Protein AF-A0AAV9BGX5-F1 (afdb_monomer_lite)

Radius of gyration: 13.53 Å; chains: 1; bounding box: 39×23×32 Å

pLDDT: mean 92.03, std 7.92, range [49.97, 97.81]

InterPro domains:
  IPR011012 Longin-like domain superfamily [SSF64356] (3-80)
  IPR039652 Coatomer subunit zeta [PTHR11043] (2-79)

Structure (mmCIF, N/CA/C/O backbone):
data_AF-A0AAV9BGX5-F1
#
_entry.id   AF-A0AAV9BGX5-F1
#
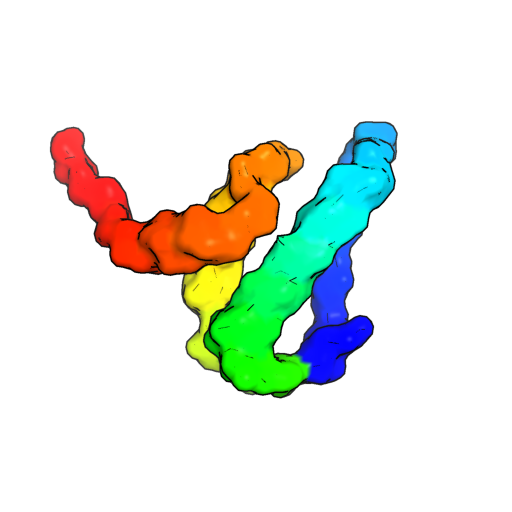loop_
_atom_site.group_PDB
_atom_site.id
_atom_site.type_symbol
_atom_site.label_atom_id
_atom_site.label_alt_id
_atom_site.label_comp_id
_atom_site.label_asym_id
_atom_site.label_entity_id
_atom_site.label_seq_id
_atom_site.pdbx_PDB_ins_code
_atom_site.Cartn_x
_atom_site.Cartn_y
_atom_site.Cartn_z
_atom_site.occupancy
_atom_site.B_iso_or_equiv
_atom_site.auth_seq_id
_atom_site.auth_comp_id
_atom_site.auth_asym_id
_atom_site.auth_atom_id
_atom_site.pdbx_PDB_model_num
ATOM 1 N N . MET A 1 1 ? 9.628 -3.293 7.937 1.00 76.88 1 MET A N 1
ATOM 2 C CA . MET A 1 1 ? 8.456 -3.858 8.638 1.00 76.88 1 MET A CA 1
ATOM 3 C C . MET A 1 1 ? 7.563 -2.718 9.085 1.00 76.88 1 MET A C 1
ATOM 5 O O . MET A 1 1 ? 8.077 -1.730 9.602 1.00 76.88 1 MET A O 1
ATOM 9 N N . LEU A 1 2 ? 6.263 -2.822 8.835 1.00 90.88 2 LEU A N 1
ATOM 10 C CA . LEU A 1 2 ? 5.256 -1.853 9.248 1.00 90.88 2 LEU A CA 1
ATOM 11 C C . LEU A 1 2 ? 4.355 -2.558 10.266 1.00 90.88 2 LEU A C 1
ATOM 13 O O . LEU A 1 2 ? 3.422 -3.242 9.874 1.00 90.88 2 LEU A O 1
ATOM 17 N N . GLY A 1 3 ? 4.661 -2.439 11.560 1.00 93.75 3 GLY A N 1
ATOM 18 C CA . GLY A 1 3 ? 4.019 -3.288 12.573 1.00 93.75 3 GLY A CA 1
ATOM 19 C C . GLY A 1 3 ? 4.303 -4.770 12.306 1.00 93.75 3 GLY A C 1
ATOM 20 O O . GLY A 1 3 ? 5.466 -5.126 12.111 1.00 93.75 3 GLY A O 1
ATOM 21 N N . ASP A 1 4 ? 3.250 -5.584 12.235 1.00 96.19 4 ASP A N 1
ATOM 22 C CA . ASP A 1 4 ? 3.334 -7.035 12.000 1.00 96.19 4 ASP A CA 1
ATOM 23 C C . ASP A 1 4 ? 3.381 -7.404 10.504 1.00 96.19 4 ASP A C 1
ATOM 25 O O . ASP A 1 4 ? 3.501 -8.576 10.164 1.00 96.19 4 ASP A O 1
ATOM 29 N N . VAL A 1 5 ? 3.277 -6.429 9.588 1.00 94.69 5 VAL A N 1
ATOM 30 C CA . VAL A 1 5 ? 3.239 -6.690 8.138 1.00 94.69 5 VAL A CA 1
ATOM 31 C C . VAL A 1 5 ? 4.495 -6.208 7.411 1.00 94.69 5 VAL A C 1
ATOM 33 O O . VAL A 1 5 ? 5.132 -5.208 7.767 1.00 94.69 5 VAL A O 1
ATOM 36 N N . CYS A 1 6 ? 4.827 -6.898 6.321 1.00 95.50 6 CYS A N 1
ATOM 37 C CA . CYS A 1 6 ? 5.860 -6.496 5.371 1.00 95.50 6 CYS A CA 1
ATOM 38 C C . CYS A 1 6 ? 5.219 -6.090 4.044 1.00 95.50 6 CYS A C 1
ATOM 40 O O . CYS A 1 6 ? 4.342 -6.77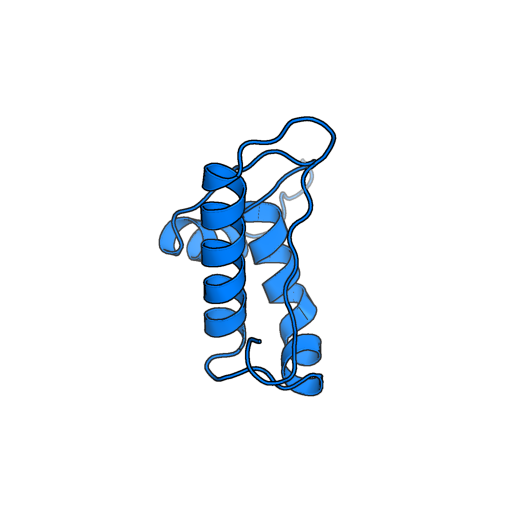9 3.533 1.00 95.50 6 CYS A O 1
ATOM 42 N N . ILE A 1 7 ? 5.671 -4.965 3.492 1.00 95.19 7 ILE A N 1
ATOM 43 C CA . ILE A 1 7 ? 5.235 -4.457 2.192 1.00 95.19 7 ILE A CA 1
ATOM 44 C C . ILE A 1 7 ? 6.404 -4.627 1.233 1.00 95.19 7 ILE A C 1
ATOM 46 O O . ILE A 1 7 ? 7.524 -4.225 1.549 1.00 95.19 7 ILE A O 1
ATOM 50 N N . TYR A 1 8 ? 6.121 -5.206 0.073 1.00 95.12 8 TYR A N 1
ATOM 51 C CA . TYR A 1 8 ? 7.073 -5.389 -1.011 1.00 95.12 8 TYR A CA 1
ATOM 52 C C . TYR A 1 8 ? 6.490 -4.769 -2.276 1.00 95.12 8 TYR A C 1
ATOM 54 O O . TYR A 1 8 ? 5.294 -4.897 -2.538 1.00 95.12 8 TYR A O 1
ATOM 62 N N . VAL A 1 9 ? 7.341 -4.112 -3.053 1.00 94.31 9 VAL A N 1
ATOM 63 C CA . VAL A 1 9 ? 7.039 -3.673 -4.416 1.00 94.31 9 VAL A CA 1
ATOM 64 C C . VAL A 1 9 ? 8.008 -4.380 -5.348 1.00 94.31 9 VAL A C 1
ATOM 66 O O . VAL A 1 9 ? 9.171 -4.577 -4.998 1.00 94.31 9 VAL A O 1
ATOM 69 N N . VAL A 1 10 ? 7.515 -4.818 -6.501 1.00 92.81 10 VAL A N 1
ATOM 70 C CA . VAL A 1 10 ? 8.282 -5.637 -7.440 1.00 92.81 10 VAL A CA 1
ATOM 71 C C . VAL A 1 10 ? 8.166 -5.003 -8.816 1.00 92.81 10 VAL A C 1
ATOM 73 O O . VAL A 1 10 ? 7.062 -4.867 -9.342 1.00 92.81 10 VAL A O 1
ATOM 76 N N . GLY A 1 11 ? 9.303 -4.588 -9.368 1.00 91.69 11 GLY A N 1
ATOM 77 C CA . GLY A 1 11 ? 9.413 -4.165 -10.759 1.00 91.69 11 GLY A CA 1
ATOM 78 C C . GLY A 1 11 ? 9.582 -5.362 -11.693 1.00 91.69 11 GLY A C 1
ATOM 79 O O . GLY A 1 11 ? 9.904 -6.469 -11.259 1.00 91.69 11 GLY A O 1
ATOM 80 N N . LYS A 1 12 ? 9.361 -5.138 -12.987 1.00 89.81 12 LYS A N 1
ATOM 81 C CA . LYS A 1 12 ? 9.572 -6.137 -14.036 1.00 89.81 12 LYS A CA 1
ATOM 82 C C . LYS A 1 12 ? 10.743 -5.703 -14.918 1.00 89.81 12 LYS A C 1
ATOM 84 O O . LYS A 1 12 ? 10.804 -4.534 -15.274 1.00 89.81 12 LYS A O 1
ATOM 89 N N . ASP A 1 13 ? 11.595 -6.655 -15.302 1.00 91.38 13 ASP A N 1
ATOM 90 C CA . ASP A 1 13 ? 12.746 -6.452 -16.192 1.00 91.38 13 ASP A CA 1
ATOM 91 C C . ASP A 1 13 ? 13.660 -5.316 -15.688 1.00 91.38 13 ASP A C 1
ATOM 93 O O . ASP A 1 13 ? 14.087 -5.344 -14.532 1.00 91.38 13 ASP A O 1
ATOM 97 N N . GLU A 1 14 ? 13.948 -4.325 -16.532 1.00 90.25 14 GLU A N 1
ATOM 98 C CA . GLU A 1 14 ? 14.567 -3.071 -16.111 1.00 90.25 14 GLU A CA 1
ATOM 99 C C . GLU A 1 14 ? 13.493 -2.129 -15.563 1.00 90.25 14 GLU A C 1
ATOM 101 O O . GLU A 1 14 ? 12.529 -1.781 -16.249 1.00 90.25 14 GLU A O 1
ATOM 106 N N . TYR A 1 15 ? 13.670 -1.703 -14.317 1.00 89.50 15 TYR A N 1
ATOM 107 C CA . TYR A 1 15 ? 12.764 -0.787 -13.643 1.00 89.50 15 TYR A CA 1
ATOM 108 C C . TYR A 1 15 ? 13.535 0.354 -12.986 1.00 89.50 15 TYR A C 1
ATOM 110 O O . TYR A 1 15 ? 14.701 0.221 -12.617 1.00 89.50 15 TYR A O 1
ATOM 118 N N . ASP A 1 16 ? 12.850 1.478 -12.806 1.00 91.75 16 ASP A N 1
ATOM 119 C CA . ASP A 1 16 ? 13.379 2.614 -12.064 1.00 91.75 16 ASP A CA 1
ATOM 120 C C . ASP A 1 16 ? 13.279 2.341 -10.550 1.00 91.75 16 ASP A C 1
ATOM 122 O O . ASP A 1 16 ? 12.194 2.334 -9.958 1.00 91.75 16 ASP A O 1
ATOM 126 N N . GLU A 1 17 ? 14.427 2.085 -9.919 1.00 92.75 17 GLU A N 1
ATOM 127 C CA . GLU A 1 17 ? 14.538 1.867 -8.472 1.00 92.75 17 GLU A CA 1
ATOM 128 C C . GLU A 1 17 ? 14.055 3.070 -7.654 1.00 92.75 17 GLU A C 1
ATOM 130 O O . GLU A 1 17 ? 13.462 2.886 -6.587 1.00 92.75 17 GLU A O 1
ATOM 135 N N . LEU A 1 18 ? 14.270 4.295 -8.145 1.00 93.06 18 LEU A N 1
ATOM 136 C CA . LEU A 1 18 ? 13.839 5.510 -7.463 1.00 93.06 18 LEU A CA 1
ATOM 137 C C . LEU A 1 18 ? 12.315 5.633 -7.506 1.00 93.06 18 LEU A C 1
ATOM 139 O O . LEU A 1 18 ? 11.697 5.943 -6.486 1.00 93.06 18 LEU A O 1
ATOM 143 N N . ALA A 1 19 ? 11.706 5.302 -8.646 1.00 90.88 19 ALA A N 1
ATOM 144 C CA . ALA A 1 19 ? 10.253 5.245 -8.762 1.00 90.88 19 ALA A CA 1
ATOM 145 C C . ALA A 1 19 ? 9.658 4.192 -7.812 1.00 90.88 19 ALA A C 1
ATOM 147 O O . ALA A 1 19 ? 8.701 4.480 -7.093 1.00 90.88 19 ALA A O 1
ATOM 148 N N . LEU A 1 20 ? 10.247 2.991 -7.725 1.00 93.00 20 LEU A N 1
ATOM 149 C CA . LEU A 1 20 ? 9.801 1.973 -6.763 1.00 93.00 20 LEU A CA 1
ATOM 150 C C . LEU A 1 20 ? 9.977 2.416 -5.304 1.00 93.00 20 LEU A C 1
ATOM 152 O O . LEU A 1 20 ? 9.121 2.106 -4.471 1.00 93.00 20 LEU A O 1
ATOM 156 N N . ALA A 1 21 ? 11.049 3.146 -4.987 1.00 93.75 21 ALA A N 1
ATOM 157 C CA . ALA A 1 21 ? 11.261 3.716 -3.659 1.00 93.75 21 ALA A CA 1
ATOM 158 C C . ALA A 1 21 ? 10.177 4.749 -3.298 1.00 93.75 21 ALA A C 1
ATOM 160 O O . ALA A 1 21 ? 9.694 4.779 -2.162 1.00 93.75 21 ALA A O 1
ATOM 161 N N . GLU A 1 22 ? 9.736 5.557 -4.262 1.00 92.12 22 GLU A N 1
ATOM 162 C CA . GLU A 1 22 ? 8.606 6.465 -4.070 1.00 92.12 22 GLU A CA 1
ATOM 163 C C . GLU A 1 22 ? 7.294 5.688 -3.883 1.00 92.12 22 GLU A C 1
ATOM 165 O O . GLU A 1 22 ? 6.557 5.937 -2.923 1.00 92.12 22 GLU A O 1
ATOM 170 N N . VAL A 1 23 ? 7.038 4.677 -4.721 1.00 94.56 23 VAL A N 1
ATOM 171 C CA . VAL A 1 23 ? 5.836 3.833 -4.629 1.00 94.56 23 VAL A CA 1
ATOM 172 C C . VAL A 1 23 ? 5.739 3.166 -3.256 1.00 94.56 23 VAL A C 1
ATOM 174 O O . VAL A 1 23 ? 4.710 3.279 -2.585 1.00 94.56 23 VAL A O 1
ATOM 177 N N . ILE A 1 24 ? 6.803 2.506 -2.782 1.00 95.88 24 ILE A N 1
ATOM 178 C CA . ILE A 1 24 ? 6.771 1.826 -1.479 1.00 95.88 24 ILE A CA 1
ATOM 179 C C . ILE A 1 24 ? 6.584 2.818 -0.327 1.00 95.88 24 ILE A C 1
ATOM 181 O O . ILE A 1 24 ? 5.892 2.498 0.644 1.00 95.88 24 ILE A O 1
ATOM 185 N N . PHE A 1 25 ? 7.135 4.032 -0.428 1.00 95.38 25 PHE A N 1
ATOM 186 C CA . PHE A 1 25 ? 6.947 5.076 0.577 1.00 95.38 25 PHE A CA 1
ATOM 187 C C . PHE A 1 25 ? 5.484 5.531 0.653 1.00 95.38 25 PHE A C 1
ATOM 189 O O . PHE A 1 25 ? 4.908 5.606 1.748 1.00 95.38 25 PHE A O 1
ATOM 196 N N . VAL A 1 26 ? 4.856 5.788 -0.497 1.00 95.75 26 VAL A N 1
ATOM 197 C CA . VAL A 1 26 ? 3.452 6.210 -0.575 1.00 95.75 26 VAL A CA 1
ATOM 198 C C . VAL A 1 26 ? 2.527 5.092 -0.091 1.00 95.75 26 VAL A C 1
ATOM 200 O O . VAL A 1 26 ? 1.672 5.351 0.758 1.00 95.75 26 VAL A O 1
ATOM 203 N N . ILE A 1 27 ? 2.738 3.843 -0.524 1.00 96.31 27 ILE A N 1
ATOM 204 C CA . ILE A 1 27 ? 1.960 2.682 -0.060 1.00 96.31 27 ILE A CA 1
ATOM 205 C C . ILE A 1 27 ? 2.093 2.515 1.457 1.00 96.31 27 ILE A C 1
ATOM 207 O O . ILE A 1 27 ? 1.086 2.422 2.161 1.00 96.31 27 ILE A O 1
ATOM 211 N N . THR A 1 28 ? 3.320 2.535 1.986 1.00 96.19 28 THR A N 1
ATOM 212 C CA . THR A 1 28 ? 3.576 2.376 3.427 1.00 96.19 28 THR A CA 1
ATOM 213 C C . THR A 1 28 ? 2.856 3.451 4.235 1.00 96.19 28 THR A C 1
ATOM 215 O O . THR A 1 28 ? 2.227 3.156 5.255 1.00 96.19 28 THR A O 1
ATOM 218 N N . SER A 1 29 ? 2.891 4.703 3.771 1.00 95.12 29 SER A N 1
ATOM 219 C CA . SER A 1 29 ? 2.159 5.776 4.436 1.00 95.12 29 SER A CA 1
ATOM 220 C C . SER A 1 29 ? 0.647 5.612 4.336 1.00 95.12 29 SER A C 1
ATOM 222 O O . SER A 1 29 ? -0.040 5.851 5.325 1.00 95.12 29 SER A O 1
ATOM 224 N N . SER A 1 30 ? 0.122 5.214 3.179 1.00 95.62 30 SER A N 1
ATOM 225 C CA . SER A 1 30 ? -1.314 5.008 2.977 1.00 95.62 30 SER A CA 1
ATOM 226 C C . SER A 1 30 ? -1.855 3.887 3.863 1.00 95.62 30 SER A C 1
ATOM 228 O O . SER A 1 30 ? -2.927 4.034 4.450 1.00 95.62 30 SER A O 1
ATOM 230 N N . VAL A 1 31 ? -1.093 2.802 4.047 1.00 95.88 31 VAL A N 1
ATOM 231 C CA . VAL A 1 31 ? -1.438 1.718 4.981 1.00 95.88 31 VAL A CA 1
ATOM 232 C C . VAL A 1 31 ? -1.423 2.221 6.426 1.00 95.88 31 VAL A C 1
ATOM 234 O O . VAL A 1 31 ? -2.372 1.969 7.174 1.00 95.88 31 VAL A O 1
ATOM 237 N N . LYS A 1 32 ? -0.395 2.986 6.818 1.00 94.88 32 LYS A N 1
ATOM 238 C CA . LYS A 1 32 ? -0.314 3.587 8.159 1.00 94.88 32 LYS A CA 1
ATOM 239 C C . LYS A 1 32 ? -1.505 4.508 8.440 1.00 94.88 32 LYS A C 1
ATOM 241 O O . LYS A 1 32 ? -2.102 4.415 9.511 1.00 94.88 32 LYS A O 1
ATOM 246 N N . ASP A 1 33 ? -1.897 5.332 7.474 1.00 94.00 33 ASP A N 1
ATOM 247 C CA . ASP A 1 33 ? -3.034 6.250 7.592 1.00 94.00 33 ASP A CA 1
ATOM 248 C C . ASP A 1 33 ? -4.384 5.521 7.593 1.00 94.00 33 ASP A C 1
ATOM 250 O O . ASP A 1 33 ? -5.317 5.916 8.296 1.00 94.00 33 ASP A O 1
ATOM 254 N N . ALA A 1 34 ? -4.515 4.440 6.820 1.00 94.81 34 ALA A N 1
ATOM 255 C CA . ALA A 1 34 ? -5.710 3.604 6.823 1.00 94.81 34 ALA A CA 1
ATOM 256 C C . ALA A 1 34 ? -5.922 2.919 8.183 1.00 94.81 34 ALA A C 1
ATOM 258 O O . ALA A 1 34 ? -7.064 2.825 8.646 1.00 94.81 34 ALA A O 1
ATOM 259 N N . CYS A 1 35 ? -4.832 2.492 8.827 1.00 95.50 35 CYS A N 1
ATOM 260 C CA . CYS A 1 35 ? -4.846 1.803 10.117 1.00 95.50 35 CYS A CA 1
ATOM 261 C C . CYS A 1 35 ? -4.865 2.761 11.321 1.00 95.50 35 CYS A C 1
ATOM 263 O O . CYS A 1 35 ? -5.344 2.385 12.390 1.00 95.50 35 CYS A O 1
ATOM 265 N N . GLY A 1 36 ? -4.348 3.987 11.176 1.00 95.00 36 GLY A N 1
ATOM 266 C CA . GLY A 1 36 ? -4.262 5.012 12.228 1.00 95.00 36 GLY A CA 1
ATOM 267 C C . GLY A 1 36 ? -3.235 4.726 13.336 1.00 95.00 36 GLY A C 1
ATOM 2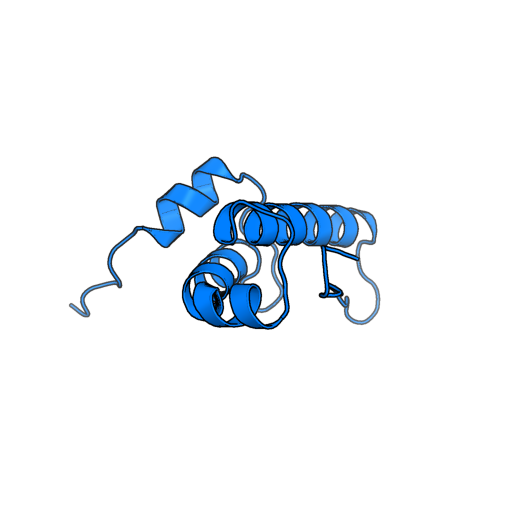68 O O . GLY A 1 36 ? -3.009 5.563 14.205 1.00 95.00 36 GLY A O 1
ATOM 269 N N . LYS A 1 37 ? -2.607 3.550 13.312 1.00 94.00 37 LYS A N 1
ATOM 270 C CA . LYS A 1 37 ? -1.567 3.071 14.232 1.00 94.00 37 LYS A CA 1
ATOM 271 C C . LYS A 1 37 ? -0.728 1.998 13.520 1.00 94.00 37 LYS A C 1
ATOM 273 O O . LYS A 1 37 ? -1.141 1.561 12.442 1.00 94.00 37 LYS A O 1
ATOM 278 N N . PRO A 1 38 ? 0.425 1.569 14.072 1.00 94.75 38 PRO A N 1
ATOM 279 C CA . PRO A 1 38 ? 1.164 0.437 13.516 1.00 94.75 38 PRO A CA 1
ATOM 280 C C . PRO A 1 38 ? 0.228 -0.771 13.310 1.00 94.75 38 PRO A C 1
ATOM 282 O O . PRO A 1 38 ? -0.477 -1.144 14.253 1.00 94.75 38 PRO A O 1
ATOM 285 N N . PRO A 1 39 ? 0.135 -1.320 12.087 1.00 96.19 39 PRO A N 1
ATOM 286 C CA . PRO A 1 39 ? -0.825 -2.365 11.771 1.00 96.19 39 PRO A CA 1
ATOM 287 C C . PRO A 1 39 ? -0.414 -3.704 12.377 1.00 96.19 39 PRO A C 1
ATOM 289 O O . PRO A 1 39 ? 0.726 -4.139 12.239 1.00 96.19 39 PRO A O 1
ATOM 292 N N . THR A 1 40 ? -1.378 -4.360 13.014 1.00 97.00 40 THR A N 1
ATOM 293 C CA . THR A 1 40 ? -1.338 -5.806 13.247 1.00 97.00 40 THR A CA 1
ATOM 294 C C . THR A 1 40 ? -1.950 -6.520 12.044 1.00 97.00 40 THR A C 1
ATOM 296 O O . THR A 1 40 ? -2.704 -5.896 11.291 1.00 97.00 40 THR A O 1
ATOM 299 N N . GLU A 1 41 ? -1.705 -7.821 11.878 1.00 95.81 41 GLU A N 1
ATOM 300 C CA . GLU A 1 41 ? -2.318 -8.610 10.792 1.00 95.81 41 GLU A CA 1
ATOM 301 C C . GLU A 1 41 ? -3.849 -8.463 10.770 1.00 95.81 41 GLU A C 1
ATOM 303 O O . GLU A 1 41 ? -4.448 -8.169 9.735 1.00 95.81 41 GLU A O 1
ATOM 308 N N . ARG A 1 42 ? -4.488 -8.560 11.945 1.00 97.38 42 ARG A N 1
ATOM 309 C CA . ARG A 1 42 ? -5.939 -8.375 12.083 1.00 97.38 42 ARG A CA 1
ATOM 310 C C . ARG A 1 42 ? -6.389 -6.978 11.657 1.00 97.38 42 ARG A C 1
ATOM 312 O O . ARG A 1 42 ? -7.341 -6.858 10.897 1.00 97.38 42 ARG A O 1
ATOM 319 N N . LEU A 1 43 ? -5.717 -5.924 12.131 1.00 97.56 43 LEU A N 1
ATOM 320 C CA . LEU A 1 43 ? -6.101 -4.550 11.794 1.00 97.56 43 LEU A CA 1
ATOM 321 C C . LEU A 1 43 ? -5.922 -4.261 10.301 1.00 97.56 43 LEU A C 1
ATOM 323 O O . LEU A 1 43 ? -6.734 -3.546 9.718 1.00 97.56 43 LEU A O 1
ATOM 327 N N . PHE A 1 44 ? -4.867 -4.804 9.693 1.00 97.12 44 PHE A N 1
ATOM 328 C CA . PHE A 1 44 ? -4.640 -4.697 8.259 1.00 97.12 44 PHE A CA 1
ATOM 329 C C . PHE A 1 44 ? -5.816 -5.299 7.477 1.00 97.12 44 PHE A C 1
ATOM 331 O O . PHE A 1 44 ? -6.369 -4.635 6.601 1.00 97.12 44 PHE A O 1
ATOM 338 N N . LEU A 1 45 ? -6.260 -6.504 7.854 1.00 97.12 45 LEU A N 1
ATOM 339 C CA . LEU A 1 45 ? -7.415 -7.169 7.241 1.00 97.12 45 LEU A CA 1
ATOM 340 C C . LEU A 1 45 ? -8.730 -6.414 7.488 1.00 97.12 45 LEU A C 1
ATOM 342 O O . LEU A 1 45 ? -9.511 -6.230 6.556 1.00 97.12 45 LEU A O 1
ATOM 346 N N . ASP A 1 46 ? -8.940 -5.871 8.690 1.00 97.81 46 ASP A N 1
ATOM 347 C CA . ASP A 1 46 ? -10.110 -5.035 9.008 1.00 97.81 46 ASP A CA 1
ATOM 348 C C . ASP A 1 46 ? -10.174 -3.756 8.144 1.00 97.81 46 ASP A C 1
ATOM 350 O O . ASP A 1 46 ? -11.239 -3.154 7.975 1.00 97.81 46 ASP A O 1
ATOM 354 N N . LYS A 1 47 ? -9.032 -3.298 7.612 1.00 97.44 47 LYS A N 1
ATOM 355 C CA . LYS A 1 47 ? -8.915 -2.115 6.743 1.00 97.44 47 LYS A CA 1
ATOM 356 C C . LYS A 1 47 ? -8.670 -2.450 5.273 1.00 97.44 47 LYS A C 1
ATOM 358 O O . LYS A 1 47 ? -8.512 -1.518 4.483 1.00 97.44 47 LYS A O 1
ATOM 363 N N . TYR A 1 48 ? -8.713 -3.729 4.897 1.00 96.19 48 TYR A N 1
ATOM 364 C CA . TYR A 1 48 ? -8.329 -4.221 3.574 1.00 96.19 48 TYR A CA 1
ATOM 365 C C . TYR A 1 48 ? -8.989 -3.446 2.428 1.00 96.19 48 TYR A C 1
ATOM 367 O O . TYR A 1 48 ? -8.287 -2.904 1.584 1.00 96.19 48 TYR A O 1
ATOM 375 N N . GLY A 1 49 ? -10.315 -3.272 2.452 1.00 96.12 49 GLY A N 1
ATOM 376 C CA . GLY A 1 49 ? -11.024 -2.556 1.383 1.00 96.12 49 GLY A CA 1
ATOM 377 C C . GLY A 1 49 ? -10.547 -1.110 1.187 1.00 96.12 49 GLY A C 1
ATOM 378 O O . GLY A 1 49 ? -10.371 -0.663 0.060 1.00 96.12 49 GLY A O 1
ATOM 379 N N . LYS A 1 50 ? -10.256 -0.385 2.276 1.00 95.50 50 LYS A N 1
ATOM 380 C CA . LYS A 1 50 ? -9.709 0.980 2.191 1.00 95.50 50 LYS A CA 1
ATOM 381 C C . LYS A 1 50 ? -8.272 0.978 1.665 1.00 95.50 50 LYS A C 1
ATOM 383 O O . LYS A 1 50 ? -7.895 1.891 0.941 1.00 95.50 50 LYS A O 1
ATOM 388 N N . ILE A 1 51 ? -7.478 -0.022 2.046 1.00 96.62 51 ILE A N 1
ATOM 389 C CA . ILE A 1 51 ? -6.104 -0.189 1.563 1.00 96.62 51 ILE A CA 1
ATOM 390 C C . ILE A 1 51 ? -6.107 -0.488 0.060 1.00 96.62 51 ILE A C 1
ATOM 392 O O . ILE A 1 51 ? -5.346 0.150 -0.656 1.00 96.62 51 ILE A O 1
ATOM 396 N N . CYS A 1 52 ? -6.989 -1.368 -0.427 1.00 96.25 52 CYS A N 1
ATOM 397 C CA . CYS A 1 52 ? -7.164 -1.637 -1.858 1.00 96.25 52 CYS A CA 1
ATOM 398 C C . CYS A 1 52 ? -7.499 -0.368 -2.640 1.00 96.25 52 CYS A C 1
ATOM 400 O O . CYS A 1 52 ? -6.812 -0.071 -3.605 1.00 96.25 52 CYS A O 1
ATOM 402 N N . LEU A 1 53 ? -8.456 0.437 -2.162 1.00 95.69 53 LEU A N 1
ATOM 403 C CA . LEU A 1 53 ? -8.769 1.718 -2.802 1.00 95.69 53 LEU A CA 1
ATOM 404 C C . LEU A 1 53 ? -7.548 2.647 -2.856 1.00 95.69 53 LEU A C 1
ATOM 406 O O . LEU A 1 53 ? -7.307 3.283 -3.871 1.00 95.69 53 LEU A O 1
ATOM 410 N N . CYS A 1 54 ? -6.745 2.721 -1.789 1.00 96.31 54 CYS A N 1
ATOM 411 C CA . CYS A 1 54 ? -5.498 3.486 -1.844 1.00 96.31 54 CYS A CA 1
ATOM 412 C C . CYS A 1 54 ? -4.525 2.921 -2.888 1.00 96.31 54 CYS A C 1
ATOM 414 O O . CYS A 1 54 ? -3.872 3.701 -3.568 1.00 96.31 54 CYS A O 1
ATOM 416 N N . LEU A 1 55 ? -4.392 1.595 -2.990 1.00 95.94 55 LEU A N 1
ATOM 417 C CA . LEU A 1 55 ? -3.497 0.951 -3.953 1.00 95.94 55 LEU A CA 1
ATOM 418 C C . LEU A 1 55 ? -3.928 1.218 -5.396 1.00 95.94 55 LEU A C 1
ATOM 420 O O . LEU A 1 55 ? -3.063 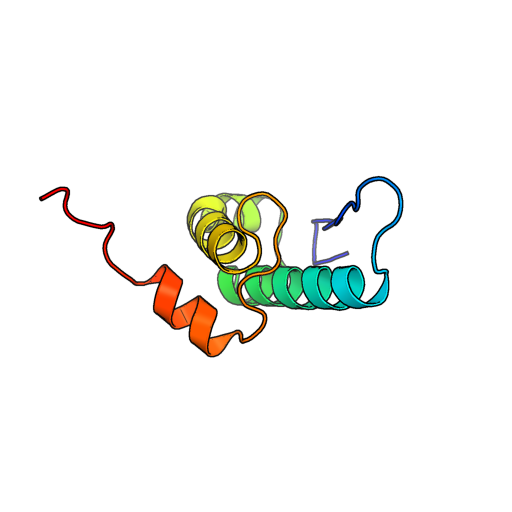1.559 -6.192 1.00 95.94 55 LEU A O 1
ATOM 424 N N . ASP A 1 56 ? -5.226 1.137 -5.694 1.00 94.75 56 ASP A N 1
ATOM 425 C CA . ASP A 1 56 ? -5.777 1.399 -7.031 1.00 94.75 56 ASP A CA 1
ATOM 426 C C . ASP A 1 56 ? -5.521 2.844 -7.485 1.00 94.75 56 ASP A C 1
ATOM 428 O O . ASP A 1 56 ? -5.268 3.093 -8.661 1.00 94.75 56 ASP A O 1
ATOM 432 N N . GLU A 1 57 ? -5.528 3.797 -6.548 1.00 95.69 57 GLU A N 1
ATOM 433 C CA . GLU A 1 57 ? -5.194 5.194 -6.837 1.00 95.69 57 GLU A CA 1
ATOM 434 C C . GLU A 1 57 ? -3.683 5.437 -6.952 1.00 95.69 57 GLU A C 1
ATOM 436 O O . GLU A 1 57 ? -3.265 6.364 -7.640 1.00 95.69 57 GLU A O 1
ATOM 441 N N . ILE A 1 58 ? -2.839 4.653 -6.274 1.00 95.94 58 ILE A N 1
ATOM 442 C CA . ILE A 1 58 ? -1.378 4.807 -6.364 1.00 95.94 58 ILE A CA 1
ATOM 443 C C . ILE A 1 58 ? -0.859 4.153 -7.643 1.00 95.94 58 ILE A C 1
ATOM 445 O O . ILE A 1 58 ? -0.090 4.772 -8.373 1.00 95.94 58 ILE A O 1
ATOM 449 N N . VAL A 1 59 ? -1.258 2.907 -7.905 1.00 94.44 59 VAL A N 1
ATOM 450 C CA . VAL A 1 59 ? -0.798 2.112 -9.044 1.00 94.44 59 VAL A CA 1
ATOM 451 C C . VAL A 1 59 ? -1.989 1.544 -9.800 1.00 94.44 59 VAL A C 1
ATOM 453 O O . VAL A 1 59 ? -2.741 0.731 -9.267 1.00 94.44 59 VAL A O 1
ATOM 456 N N . TRP A 1 60 ? -2.080 1.859 -11.089 1.00 93.19 60 TRP A N 1
ATOM 457 C CA . TRP A 1 60 ? -3.082 1.288 -11.979 1.00 93.19 60 TRP A CA 1
ATOM 458 C C . TRP A 1 60 ? -2.422 0.499 -13.105 1.00 93.19 60 TRP A C 1
ATOM 460 O O . TRP A 1 60 ? -1.637 1.028 -13.888 1.00 93.19 60 TRP A O 1
ATOM 470 N N . LYS A 1 61 ? -2.729 -0.802 -13.197 1.00 90.31 61 LYS A N 1
ATOM 471 C CA . LYS A 1 61 ? -2.186 -1.711 -14.231 1.00 90.31 61 LYS A CA 1
ATOM 472 C C . LYS A 1 61 ? -0.651 -1.655 -14.378 1.00 90.31 61 LYS A C 1
ATOM 474 O O . LYS A 1 61 ? -0.127 -1.832 -15.474 1.00 90.31 61 LYS A O 1
ATOM 479 N N . GLY A 1 62 ? 0.062 -1.433 -13.272 1.00 87.69 62 GLY A N 1
ATOM 480 C CA . GLY A 1 62 ? 1.527 -1.341 -13.235 1.00 87.69 62 GLY A CA 1
ATOM 481 C C . GLY A 1 62 ? 2.099 0.058 -13.485 1.00 87.69 62 GLY A C 1
ATOM 482 O O . GLY A 1 62 ? 3.312 0.220 -13.411 1.00 87.69 62 GLY A O 1
ATOM 483 N N . MET A 1 63 ? 1.255 1.062 -13.737 1.00 89.88 63 MET A N 1
ATOM 484 C CA . MET A 1 63 ? 1.656 2.462 -13.892 1.00 89.88 63 MET A CA 1
ATOM 485 C C . MET A 1 63 ? 1.452 3.217 -12.578 1.00 89.88 63 MET A C 1
ATOM 487 O O . MET A 1 63 ? 0.434 3.035 -11.914 1.00 89.88 63 MET A O 1
ATOM 491 N N . LEU A 1 64 ? 2.413 4.060 -12.202 1.00 91.81 64 LEU A N 1
ATOM 492 C CA . LEU A 1 64 ? 2.293 4.965 -11.060 1.00 91.81 64 LEU A CA 1
ATOM 493 C C . LEU A 1 64 ? 1.388 6.145 -11.439 1.00 91.81 64 LEU A C 1
ATOM 495 O O . LEU A 1 64 ? 1.728 6.919 -12.328 1.00 91.81 64 LEU A O 1
ATOM 499 N N . GLU A 1 65 ? 0.253 6.281 -10.759 1.00 94.44 65 GLU A N 1
ATOM 500 C CA . GLU A 1 65 ? -0.768 7.292 -11.057 1.00 94.44 65 GLU A CA 1
ATOM 501 C C . GLU A 1 65 ? -0.698 8.478 -10.089 1.00 94.44 65 GLU A C 1
ATOM 503 O O . GLU A 1 65 ? -0.673 9.638 -10.504 1.00 94.44 65 GLU A O 1
ATOM 508 N N . ASN A 1 66 ? -0.660 8.208 -8.779 1.00 94.44 66 ASN A N 1
ATOM 509 C CA . ASN A 1 66 ? -0.679 9.252 -7.756 1.00 94.44 66 ASN A CA 1
ATOM 510 C C . ASN A 1 66 ? 0.313 8.968 -6.625 1.00 94.44 66 ASN A C 1
ATOM 512 O O . ASN A 1 66 ? 0.307 7.898 -6.020 1.00 94.44 66 ASN A O 1
ATOM 516 N N . THR A 1 67 ? 1.098 9.984 -6.263 1.00 94.56 67 THR A N 1
ATOM 517 C CA . THR A 1 67 ? 1.999 9.950 -5.096 1.00 94.56 67 THR A CA 1
ATOM 518 C C . THR A 1 67 ? 1.583 10.930 -3.994 1.00 94.56 67 THR A C 1
ATOM 520 O O . THR A 1 67 ? 1.988 10.795 -2.836 1.00 94.56 67 THR A O 1
ATOM 523 N N . ASP A 1 68 ? 0.695 11.879 -4.315 1.00 94.62 68 ASP A N 1
ATOM 524 C CA . ASP A 1 68 ? 0.153 12.843 -3.360 1.00 94.62 68 ASP A CA 1
ATOM 525 C C . ASP A 1 68 ? -0.931 12.214 -2.469 1.00 94.62 68 ASP A C 1
ATOM 527 O O . ASP A 1 68 ? -2.005 11.801 -2.919 1.00 94.62 68 ASP A O 1
ATOM 531 N N . LYS A 1 69 ? -0.657 12.170 -1.164 1.00 91.06 69 LYS A N 1
ATOM 532 C CA . LYS A 1 69 ? -1.529 11.524 -0.174 1.00 91.06 69 LYS A CA 1
ATOM 533 C C . LYS A 1 69 ? -2.884 12.203 -0.041 1.00 91.06 69 LYS A C 1
ATOM 535 O O . LYS A 1 69 ? -3.881 11.519 0.188 1.00 91.06 69 LYS A O 1
ATOM 540 N N . ASP A 1 70 ? -2.945 13.527 -0.139 1.00 93.06 70 ASP A N 1
ATOM 541 C CA . ASP A 1 70 ? -4.200 14.253 0.041 1.00 93.06 70 ASP A CA 1
ATOM 542 C C . ASP A 1 70 ? -5.110 14.086 -1.172 1.00 93.06 70 ASP A C 1
ATOM 544 O O . ASP A 1 70 ? -6.328 13.962 -1.014 1.00 93.06 70 ASP A O 1
ATOM 548 N N . ARG A 1 71 ? -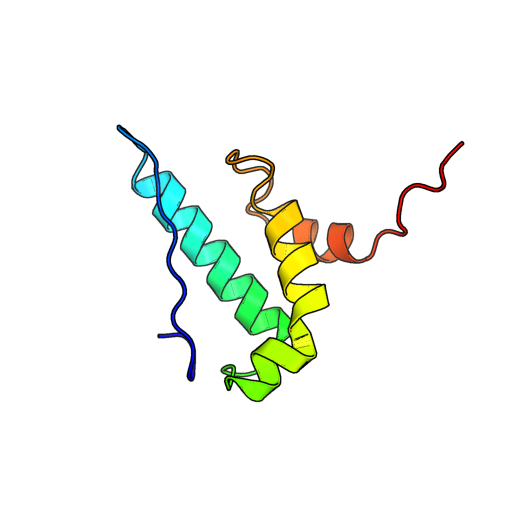4.527 13.978 -2.366 1.00 94.81 71 ARG A N 1
ATOM 549 C CA . ARG A 1 71 ? -5.223 13.571 -3.581 1.00 94.81 71 ARG A CA 1
ATOM 550 C C . ARG A 1 71 ? -5.767 12.150 -3.454 1.00 94.81 71 ARG A C 1
ATOM 552 O O . ARG A 1 71 ? -6.977 11.982 -3.584 1.00 94.81 71 ARG A O 1
ATOM 559 N N . ILE A 1 72 ? -4.940 11.168 -3.089 1.00 95.19 72 ILE A N 1
ATOM 560 C CA . ILE A 1 72 ? -5.382 9.773 -2.884 1.00 95.19 72 ILE A CA 1
ATOM 561 C C . ILE A 1 72 ? -6.540 9.716 -1.876 1.00 95.19 72 ILE A C 1
ATOM 563 O O . ILE A 1 72 ? -7.594 9.151 -2.152 1.00 95.19 72 ILE A O 1
ATOM 567 N N . ARG A 1 73 ? -6.414 10.386 -0.722 1.00 92.56 73 ARG A N 1
ATOM 568 C CA . ARG A 1 73 ? -7.463 10.422 0.318 1.00 92.56 73 ARG A CA 1
ATOM 569 C C . ARG A 1 73 ? -8.792 11.005 -0.158 1.00 92.56 73 ARG A C 1
ATOM 571 O O . ARG A 1 73 ? -9.825 10.668 0.426 1.00 92.56 73 ARG A O 1
ATOM 578 N N . ARG A 1 74 ? -8.774 11.920 -1.130 1.00 94.06 74 ARG A N 1
ATOM 579 C CA . ARG A 1 74 ? -9.989 12.467 -1.752 1.00 94.06 74 ARG A CA 1
ATOM 580 C C . ARG A 1 74 ? -10.585 11.467 -2.738 1.00 94.06 74 ARG A C 1
ATOM 582 O O . ARG A 1 74 ? -11.793 11.257 -2.690 1.00 94.06 74 ARG A O 1
ATOM 589 N N . LEU A 1 75 ? -9.751 10.837 -3.564 1.00 93.50 75 LEU A N 1
ATOM 590 C CA . LEU A 1 75 ? -10.176 9.900 -4.606 1.00 93.50 75 LEU A CA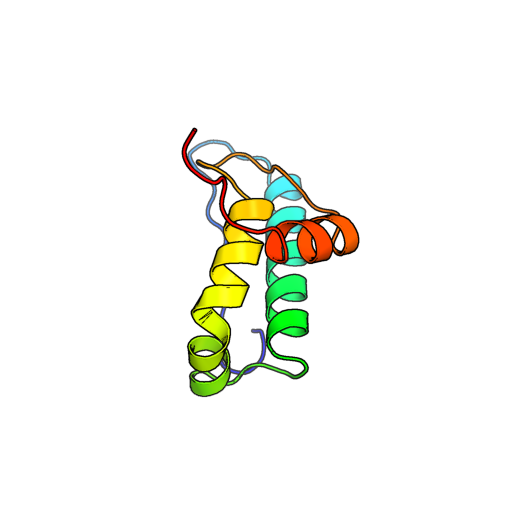 1
ATOM 591 C C . LEU A 1 75 ? -10.839 8.646 -4.020 1.00 93.50 75 LEU A C 1
ATOM 593 O O . LEU A 1 75 ? -11.958 8.321 -4.404 1.00 93.50 75 LEU A O 1
ATOM 597 N N . ILE A 1 76 ? -10.279 8.061 -2.954 1.00 94.00 76 ILE A N 1
ATOM 598 C CA . ILE A 1 76 ? -10.866 6.875 -2.294 1.00 94.00 76 ILE A CA 1
ATOM 599 C C . ILE A 1 76 ? -12.230 7.124 -1.618 1.00 94.00 76 ILE A C 1
ATOM 601 O O . ILE A 1 76 ? -12.838 6.197 -1.085 1.00 94.00 76 ILE A O 1
ATOM 605 N N . ARG A 1 77 ? -12.682 8.383 -1.534 1.00 92.31 77 ARG A N 1
ATOM 606 C CA . ARG A 1 77 ? -13.992 8.768 -0.971 1.00 92.31 77 ARG A CA 1
ATOM 607 C C . ARG A 1 77 ? -15.044 9.009 -2.048 1.00 92.31 77 ARG A C 1
ATOM 609 O O . ARG A 1 77 ? -16.196 9.281 -1.704 1.00 92.31 77 ARG A O 1
ATOM 616 N N . LEU A 1 78 ? -14.653 8.980 -3.320 1.00 88.00 78 LEU A N 1
ATOM 617 C CA . LEU A 1 78 ? -15.583 9.148 -4.421 1.00 88.00 78 LEU A CA 1
ATOM 618 C C . LEU A 1 78 ? -16.553 7.968 -4.462 1.00 88.00 78 LEU A C 1
ATOM 620 O O . LEU A 1 78 ? -16.231 6.842 -4.079 1.00 88.00 78 LEU A O 1
ATOM 624 N N . LYS A 1 79 ? -17.780 8.249 -4.906 1.00 74.38 79 LYS A N 1
ATOM 625 C CA . LYS A 1 79 ? -18.730 7.181 -5.208 1.00 74.38 79 LYS A CA 1
ATOM 626 C C . LYS A 1 79 ? -18.236 6.438 -6.452 1.00 74.38 79 LYS A C 1
ATOM 628 O O . LYS A 1 79 ? -17.676 7.094 -7.334 1.00 74.38 79 LYS A O 1
ATOM 633 N N . PRO A 1 80 ? -18.477 5.119 -6.550 1.00 68.56 80 PRO A N 1
ATOM 634 C CA . PRO A 1 80 ? -18.274 4.399 -7.797 1.00 68.56 80 PRO A CA 1
ATOM 635 C C . PRO A 1 80 ? -18.979 5.146 -8.937 1.00 68.56 80 PRO A C 1
ATOM 637 O O . PRO A 1 80 ? -20.056 5.713 -8.689 1.00 68.56 80 PRO A O 1
ATOM 640 N N . PRO A 1 81 ? -18.408 5.169 -10.154 1.00 69.75 81 PRO A N 1
ATOM 641 C CA . PRO A 1 81 ? -19.136 5.630 -11.324 1.00 69.75 81 PRO A CA 1
ATOM 642 C C . PRO A 1 81 ? -20.500 4.938 -11.335 1.00 69.75 81 PRO A C 1
ATOM 644 O O . PRO A 1 81 ? -20.588 3.721 -11.187 1.00 69.75 81 PRO A O 1
ATOM 647 N N . THR A 1 82 ? -21.572 5.723 -11.402 1.00 72.56 82 THR A N 1
ATOM 648 C CA . THR A 1 82 ? -22.883 5.149 -11.703 1.00 72.56 82 THR A CA 1
ATOM 649 C C . THR A 1 82 ? -22.828 4.843 -13.185 1.00 72.56 82 THR A C 1
ATOM 651 O O . THR A 1 82 ? -22.576 5.760 -13.963 1.00 72.56 82 THR A O 1
ATOM 654 N N . ASP A 1 83 ? -22.957 3.570 -13.553 1.00 64.38 83 ASP A N 1
ATOM 655 C CA . ASP A 1 83 ? -23.056 3.184 -14.958 1.00 64.38 83 ASP A CA 1
ATOM 656 C C . ASP A 1 83 ? -24.211 3.992 -15.576 1.00 64.38 83 ASP A C 1
ATOM 658 O O . ASP A 1 83 ? -25.354 3.891 -15.117 1.00 64.38 83 ASP A O 1
ATOM 662 N N . VAL A 1 84 ? -23.883 4.867 -16.532 1.00 49.97 84 VAL A N 1
ATOM 663 C CA . VAL A 1 84 ? -24.851 5.607 -17.359 1.00 49.97 84 VAL A CA 1
ATOM 664 C C . VAL A 1 84 ? -25.110 4.804 -18.619 1.00 49.97 84 VAL A C 1
ATOM 666 O O . VAL A 1 84 ? -24.110 4.390 -19.249 1.00 49.97 84 VAL A O 1
#

Foldseek 3Di:
DQAQDDDDDDDPDDDDPVVRVLLSVLLSVQLCVLQVHRDDPVSSVVSVLSSVLLNCCQDPPRDGHDSDPVVSVVRSPDDPPDDD

Organism: Acorus gramineus (NCBI:txid55184)

Secondary structure (DSSP, 8-state):
-BTTB-------SS--HHHHHHHHHHHHHHHHHHHSSSPPHHHHHHTHHHHHHHHHHHEETTEE----HHHHHHHTTSPPPP--

Sequence (84 aa):
MLGDVCIYVVGKDEYDELALAEVIFVITSSVKDACGKPPTERLFLDKYGKICLCLDEIVWKGMLENTDKDRIRRLIRLKPPTDV